Protein AF-A0AAJ6ED58-F1 (afdb_monomer_lite)

Radius of gyration: 17.69 Å; chains: 1; bounding box: 42×22×42 Å

Secondary structure (DSSP, 8-state):
-HHHHHHHHHHHHHHTT---SSPPPPHHHHHHHHHHHHTT--HHHHHHHHT--HHHHHHHHS---

Structure (mmCIF, N/CA/C/O backbone):
data_AF-A0AAJ6ED58-F1
#
_entry.id   AF-A0AAJ6ED58-F1
#
loop_
_atom_site.group_PDB
_atom_site.id
_atom_site.type_symbol
_atom_site.label_atom_id
_atom_site.label_alt_id
_atom_site.label_comp_id
_atom_site.label_asym_id
_atom_site.label_entity_id
_atom_site.label_seq_id
_atom_site.pdbx_PDB_ins_code
_atom_site.Cartn_x
_atom_site.Cartn_y
_atom_site.Cartn_z
_atom_site.occupancy
_atom_site.B_iso_or_equiv
_atom_site.auth_seq_id
_atom_site.auth_comp_id
_atom_site.auth_asym_id
_atom_site.auth_atom_id
_atom_site.pdbx_PDB_model_num
ATOM 1 N N . MET A 1 1 ? 28.255 -0.049 -28.565 1.00 67.06 1 MET A N 1
ATOM 2 C CA . MET A 1 1 ? 28.154 -1.521 -28.608 1.00 67.06 1 MET A CA 1
ATOM 3 C C . MET A 1 1 ? 27.439 -2.123 -27.394 1.00 67.06 1 MET A C 1
ATOM 5 O O . MET A 1 1 ? 26.368 -2.673 -27.571 1.00 67.06 1 MET A O 1
ATOM 9 N N .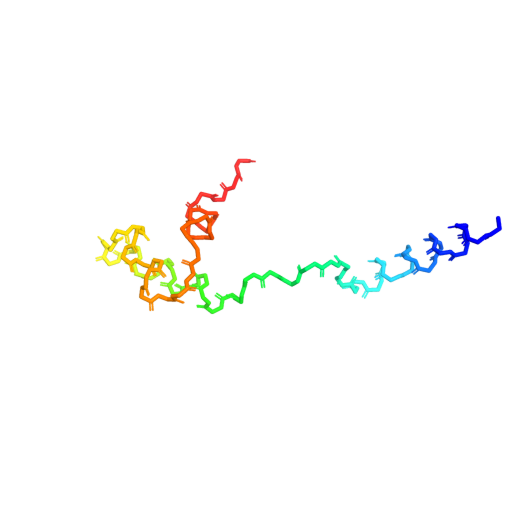 ILE A 1 2 ? 27.933 -1.997 -26.150 1.00 81.19 2 ILE A N 1
ATOM 10 C CA . ILE A 1 2 ? 27.290 -2.678 -24.993 1.00 81.19 2 ILE A CA 1
ATOM 11 C C . ILE A 1 2 ? 25.922 -2.079 -24.617 1.00 81.19 2 ILE A C 1
ATOM 13 O O . ILE A 1 2 ? 24.965 -2.814 -24.392 1.00 81.19 2 ILE A O 1
ATOM 17 N N . ARG A 1 3 ? 25.801 -0.745 -24.577 1.00 84.81 3 ARG A N 1
ATOM 18 C CA . ARG A 1 3 ? 24.535 -0.078 -24.208 1.00 84.81 3 ARG A CA 1
ATOM 19 C C . ARG A 1 3 ? 23.397 -0.371 -25.188 1.00 84.81 3 ARG A C 1
ATOM 21 O O . ARG A 1 3 ? 22.252 -0.463 -24.773 1.00 84.81 3 ARG A O 1
ATOM 28 N N . GLU A 1 4 ? 23.724 -0.534 -26.464 1.00 84.62 4 GLU A N 1
ATOM 29 C CA . GLU A 1 4 ? 22.751 -0.795 -27.530 1.00 84.62 4 GLU A CA 1
ATOM 30 C C . GLU A 1 4 ? 22.135 -2.190 -27.374 1.00 84.62 4 GLU A C 1
ATOM 32 O O . GLU A 1 4 ? 20.915 -2.323 -27.401 1.00 84.62 4 GLU A O 1
ATOM 37 N N . CYS A 1 5 ? 22.956 -3.202 -27.071 1.00 82.88 5 CYS A N 1
ATOM 38 C CA . CYS A 1 5 ? 22.475 -4.551 -26.771 1.00 82.88 5 CYS A CA 1
ATOM 39 C C . CYS A 1 5 ? 21.655 -4.608 -25.471 1.00 82.88 5 CYS A C 1
ATOM 41 O O . CYS A 1 5 ? 20.631 -5.283 -25.414 1.00 82.88 5 CYS A O 1
ATOM 43 N N . VAL A 1 6 ? 22.074 -3.878 -24.431 1.00 84.12 6 VAL A N 1
ATOM 44 C CA . VAL A 1 6 ? 21.342 -3.817 -23.153 1.00 84.12 6 VAL A CA 1
ATOM 45 C C . VAL A 1 6 ? 19.971 -3.164 -23.333 1.00 84.12 6 VAL A C 1
ATOM 47 O O . VAL A 1 6 ? 18.976 -3.686 -22.840 1.00 84.12 6 VAL A O 1
ATOM 50 N N . ASN A 1 7 ? 19.895 -2.056 -24.071 1.00 84.50 7 ASN A N 1
ATOM 51 C CA . ASN A 1 7 ? 18.632 -1.366 -24.321 1.00 84.50 7 ASN A CA 1
ATOM 52 C C . ASN A 1 7 ? 17.683 -2.200 -25.189 1.00 84.50 7 ASN A C 1
ATOM 54 O O . ASN A 1 7 ? 16.485 -2.199 -24.925 1.00 84.50 7 ASN A O 1
ATOM 58 N N . ALA A 1 8 ? 18.207 -2.939 -26.173 1.00 84.19 8 ALA A N 1
ATOM 59 C CA . ALA A 1 8 ? 17.410 -3.861 -26.980 1.00 84.19 8 ALA A CA 1
ATOM 60 C C . ALA A 1 8 ? 16.794 -4.982 -26.124 1.00 84.19 8 ALA A C 1
ATOM 62 O O . ALA A 1 8 ? 15.600 -5.250 -26.234 1.00 84.19 8 ALA A O 1
ATOM 63 N N . GLY A 1 9 ? 17.571 -5.573 -25.209 1.00 80.44 9 GLY A N 1
ATOM 64 C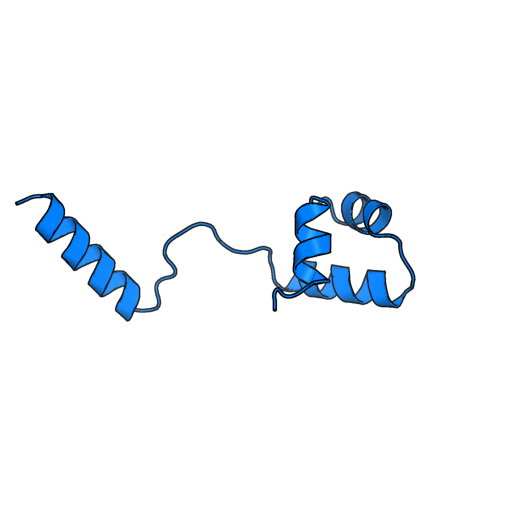 CA . GLY A 1 9 ? 17.059 -6.585 -24.278 1.00 80.44 9 GLY A CA 1
ATOM 65 C C . GLY A 1 9 ? 16.043 -6.027 -23.274 1.00 80.44 9 GLY A C 1
ATOM 66 O O . GLY A 1 9 ? 15.030 -6.664 -22.993 1.00 80.44 9 GLY A O 1
ATOM 67 N N . LEU A 1 10 ? 16.264 -4.811 -22.762 1.00 82.06 10 LEU A N 1
ATOM 68 C CA . LEU A 1 10 ? 15.303 -4.139 -21.879 1.00 82.06 10 LEU A CA 1
ATOM 69 C C . LEU A 1 10 ? 14.001 -3.775 -22.603 1.00 82.06 10 LEU A C 1
ATOM 71 O O . LEU A 1 10 ? 12.935 -3.866 -21.998 1.00 82.06 10 LEU A O 1
ATOM 75 N N . ALA A 1 11 ? 14.074 -3.388 -23.879 1.00 79.38 11 ALA A N 1
ATOM 76 C CA . ALA A 1 11 ? 12.899 -3.109 -24.697 1.00 79.38 11 ALA A CA 1
ATOM 77 C C . ALA A 1 11 ? 12.052 -4.375 -24.893 1.00 79.38 11 ALA A C 1
ATOM 79 O O . ALA A 1 11 ? 10.862 -4.348 -24.599 1.00 79.38 11 ALA A O 1
ATOM 80 N N . GLN A 1 12 ? 12.680 -5.498 -25.258 1.00 77.94 12 GLN A N 1
ATOM 81 C CA . GLN A 1 12 ? 12.002 -6.793 -25.397 1.00 77.94 12 GLN A CA 1
ATOM 82 C C . GLN A 1 12 ? 11.331 -7.245 -24.090 1.00 77.94 12 GLN A C 1
ATOM 84 O O . GLN A 1 12 ? 10.173 -7.654 -24.095 1.00 77.94 12 GLN A O 1
ATOM 89 N N . ALA A 1 13 ? 12.017 -7.104 -22.951 1.00 74.62 13 ALA A N 1
ATOM 90 C CA . ALA A 1 13 ? 11.436 -7.419 -21.645 1.00 74.62 13 ALA A CA 1
ATOM 91 C C . ALA A 1 13 ? 10.252 -6.499 -21.281 1.00 74.62 13 ALA A C 1
ATOM 93 O O . ALA A 1 13 ? 9.310 -6.932 -20.617 1.00 74.62 13 ALA A O 1
ATOM 94 N N . GLY A 1 14 ? 10.282 -5.240 -21.726 1.00 70.56 14 GLY A N 1
ATOM 95 C CA . GLY A 1 14 ? 9.160 -4.313 -21.595 1.00 70.56 14 GLY A CA 1
ATOM 96 C C . GLY A 1 14 ? 7.929 -4.746 -22.401 1.00 70.56 14 GLY A C 1
ATOM 97 O O . GLY A 1 14 ? 6.813 -4.651 -21.892 1.00 70.56 14 GLY A O 1
ATOM 98 N N . GLU A 1 15 ? 8.122 -5.260 -23.618 1.00 71.12 15 GLU A N 1
ATOM 99 C CA . GLU A 1 15 ? 7.038 -5.751 -24.486 1.00 71.12 15 GLU A CA 1
ATOM 100 C C . GLU A 1 15 ? 6.417 -7.060 -23.976 1.00 71.12 15 GLU A C 1
ATOM 102 O O . GLU A 1 15 ? 5.201 -7.245 -24.039 1.00 71.12 15 GLU A O 1
ATOM 107 N N . GLU A 1 16 ? 7.220 -7.926 -23.355 1.00 74.25 16 GLU A N 1
ATOM 108 C CA . GLU A 1 16 ? 6.769 -9.177 -22.728 1.00 74.25 16 GLU A CA 1
ATOM 109 C C . GLU A 1 16 ? 5.932 -8.954 -21.444 1.00 74.25 16 GLU A C 1
ATOM 111 O O . GLU A 1 16 ? 5.592 -9.896 -20.735 1.00 74.25 16 GLU A O 1
ATOM 116 N N . ASN A 1 17 ? 5.572 -7.704 -21.115 1.00 62.25 17 ASN A N 1
ATOM 117 C CA . ASN A 1 17 ? 4.910 -7.314 -19.861 1.00 62.25 17 ASN A CA 1
ATOM 118 C C . ASN A 1 17 ? 5.700 -7.718 -18.601 1.00 62.25 17 ASN A C 1
ATOM 120 O O . ASN A 1 17 ? 5.166 -7.699 -17.484 1.00 62.25 17 ASN A O 1
ATOM 124 N N . THR A 1 18 ? 6.989 -8.035 -18.746 1.00 66.25 18 THR A N 1
ATOM 125 C CA . THR A 1 18 ? 7.856 -8.304 -17.608 1.00 66.25 18 THR A CA 1
ATOM 126 C C . THR A 1 18 ? 8.087 -6.988 -16.884 1.00 66.25 18 THR A C 1
ATOM 128 O O . THR A 1 18 ? 8.709 -6.052 -17.385 1.00 66.25 18 THR A O 1
ATOM 131 N N . ARG A 1 19 ? 7.532 -6.883 -15.675 1.00 66.38 19 ARG A N 1
ATOM 132 C CA . ARG A 1 19 ? 7.615 -5.655 -14.889 1.00 66.38 19 ARG A CA 1
ATOM 133 C C . ARG A 1 19 ? 9.058 -5.403 -14.463 1.00 66.38 19 ARG A C 1
ATOM 135 O O . ARG A 1 19 ? 9.571 -6.043 -13.549 1.00 66.38 19 ARG A O 1
ATOM 142 N N . LEU A 1 20 ? 9.671 -4.401 -15.075 1.00 68.06 20 LEU A N 1
ATOM 14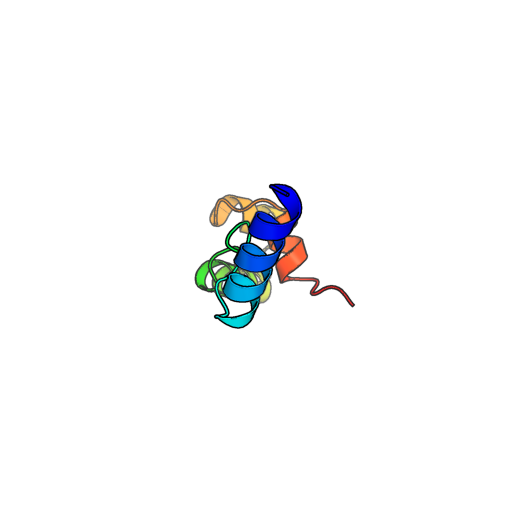3 C CA . LEU A 1 20 ? 10.996 -3.922 -14.710 1.00 68.06 20 LEU A CA 1
ATOM 144 C C . LEU A 1 20 ? 10.891 -2.988 -13.488 1.00 68.06 20 LEU A C 1
ATOM 146 O O . LEU A 1 20 ? 10.092 -2.050 -13.465 1.00 68.06 20 LEU A O 1
ATOM 150 N N . GLY A 1 21 ? 11.683 -3.253 -12.444 1.00 76.50 21 GLY A N 1
ATOM 151 C CA . GLY A 1 21 ? 11.789 -2.407 -11.247 1.00 76.50 21 GLY A CA 1
ATOM 152 C C . GLY A 1 21 ? 11.224 -3.013 -9.957 1.00 76.50 21 GLY A C 1
ATOM 153 O O . GLY A 1 21 ? 10.948 -4.207 -9.858 1.00 76.50 21 GLY A O 1
ATOM 154 N N . ARG A 1 22 ? 11.088 -2.182 -8.912 1.00 73.69 22 ARG A N 1
ATOM 155 C CA . ARG A 1 22 ? 10.680 -2.645 -7.575 1.00 73.69 22 ARG A CA 1
ATOM 156 C C . ARG A 1 22 ? 9.212 -3.106 -7.579 1.00 73.69 22 ARG A C 1
ATOM 158 O O . ARG A 1 22 ? 8.346 -2.340 -8.019 1.00 73.69 22 ARG A O 1
ATOM 165 N N . PRO A 1 23 ? 8.900 -4.298 -7.037 1.00 72.75 23 PRO A N 1
ATOM 166 C CA . PRO A 1 23 ? 7.523 -4.757 -6.926 1.00 72.75 23 PRO A CA 1
ATOM 167 C C . PRO A 1 23 ? 6.699 -3.795 -6.055 1.00 72.75 23 PRO A C 1
ATOM 169 O O . PRO A 1 23 ? 7.214 -3.245 -5.072 1.00 72.75 23 PRO A O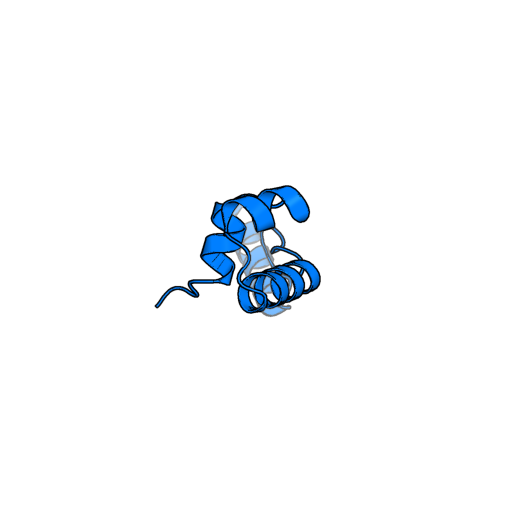 1
ATOM 172 N N . PRO A 1 24 ? 5.424 -3.564 -6.413 1.00 72.44 24 PRO A N 1
ATOM 173 C CA . PRO A 1 24 ? 4.551 -2.696 -5.650 1.00 72.44 24 PRO A CA 1
ATOM 174 C C . PRO A 1 24 ? 4.210 -3.360 -4.316 1.00 72.44 24 PRO A C 1
ATOM 176 O O . PRO A 1 24 ? 4.449 -4.548 -4.083 1.00 72.44 24 PRO A O 1
ATOM 179 N N . VAL A 1 25 ? 3.590 -2.580 -3.441 1.00 73.94 25 VAL A N 1
ATOM 180 C CA . VAL A 1 25 ? 2.986 -3.112 -2.223 1.00 73.94 25 VAL A CA 1
ATOM 181 C C . VAL A 1 25 ? 1.924 -4.139 -2.622 1.00 73.94 25 VAL A C 1
ATOM 183 O O . VAL A 1 25 ? 1.186 -3.940 -3.585 1.00 73.94 25 VAL A O 1
ATOM 186 N N . LYS A 1 26 ? 1.871 -5.270 -1.907 1.00 80.06 26 LYS A N 1
ATOM 187 C CA . LYS A 1 26 ? 0.929 -6.351 -2.223 1.00 80.06 26 LYS A CA 1
ATOM 188 C C . LYS A 1 26 ? -0.512 -5.808 -2.209 1.00 80.06 26 LYS A C 1
ATOM 190 O O . LYS A 1 26 ? -0.881 -5.157 -1.227 1.00 80.06 26 LYS A O 1
ATOM 195 N N . PRO A 1 27 ? -1.359 -6.147 -3.196 1.00 78.19 27 PRO A N 1
ATOM 196 C CA . PRO A 1 27 ? -2.729 -5.627 -3.295 1.00 78.19 27 PRO A CA 1
ATOM 197 C C . PRO A 1 27 ? -3.590 -5.978 -2.070 1.00 78.19 27 PRO A C 1
ATOM 199 O O . PRO A 1 27 ? -4.471 -5.222 -1.670 1.00 78.19 27 PRO A O 1
ATOM 202 N N . GLN A 1 28 ? -3.277 -7.090 -1.398 1.00 82.75 28 GLN A N 1
ATOM 203 C CA . GLN A 1 28 ? -3.901 -7.477 -0.129 1.00 82.75 28 GLN A CA 1
ATOM 204 C C . GLN A 1 28 ? -3.689 -6.433 0.979 1.00 82.75 28 GLN A C 1
ATOM 206 O O . GLN A 1 28 ? -4.587 -6.180 1.781 1.00 82.75 28 GLN A O 1
ATOM 211 N N . ILE A 1 29 ? -2.508 -5.814 1.038 1.00 82.88 29 ILE A N 1
ATOM 212 C CA . ILE A 1 29 ? -2.193 -4.785 2.032 1.00 82.88 29 ILE A CA 1
ATOM 213 C C . ILE A 1 29 ? -2.937 -3.493 1.699 1.00 82.88 29 ILE A C 1
ATOM 215 O O . ILE A 1 29 ? -3.492 -2.870 2.600 1.00 82.88 29 ILE A O 1
ATOM 219 N N . GLU A 1 30 ? -3.037 -3.129 0.421 1.00 84.31 30 GLU A N 1
ATOM 220 C CA . GLU A 1 30 ? -3.811 -1.963 -0.018 1.00 84.31 30 GLU A CA 1
ATOM 221 C C . GLU A 1 30 ? -5.303 -2.107 0.317 1.00 84.31 30 GLU A C 1
ATOM 223 O O . GLU A 1 30 ? -5.913 -1.181 0.857 1.00 84.31 30 GLU A O 1
ATOM 228 N N . ALA A 1 31 ? -5.877 -3.293 0.090 1.00 85.00 31 ALA A N 1
ATOM 229 C CA . ALA A 1 31 ? -7.255 -3.600 0.466 1.00 85.00 31 ALA A CA 1
ATOM 230 C C . ALA A 1 31 ? -7.473 -3.482 1.984 1.00 85.00 31 ALA A C 1
ATOM 232 O O . ALA A 1 31 ? -8.442 -2.863 2.431 1.00 85.00 31 ALA A O 1
ATOM 233 N N . ARG A 1 32 ? -6.537 -4.000 2.795 1.00 85.88 32 ARG A N 1
ATOM 234 C CA . ARG A 1 32 ? -6.585 -3.854 4.260 1.00 85.88 32 ARG A CA 1
ATOM 235 C C . ARG A 1 32 ? -6.466 -2.393 4.693 1.00 85.88 32 ARG A C 1
ATOM 237 O O . ARG A 1 32 ? -7.195 -1.985 5.592 1.00 85.88 32 ARG A O 1
ATOM 244 N N . ILE A 1 33 ? -5.616 -1.590 4.048 1.00 85.75 33 ILE A N 1
ATOM 245 C CA . ILE A 1 33 ? -5.495 -0.149 4.322 1.00 85.75 33 ILE A CA 1
ATOM 246 C C . ILE A 1 33 ? -6.836 0.561 4.088 1.00 85.75 33 ILE A C 1
ATOM 248 O O . ILE A 1 33 ? -7.292 1.293 4.969 1.00 85.75 33 ILE A O 1
ATOM 252 N N . ARG A 1 34 ? -7.501 0.317 2.948 1.00 85.50 34 ARG A N 1
ATOM 253 C CA . ARG A 1 34 ? -8.812 0.919 2.640 1.00 85.50 34 ARG A CA 1
ATOM 254 C C . ARG A 1 34 ? -9.890 0.475 3.628 1.00 85.50 34 ARG A C 1
ATOM 256 O O . ARG A 1 34 ? -10.630 1.317 4.129 1.00 85.50 34 ARG A O 1
ATOM 263 N N . ALA A 1 35 ? -9.931 -0.811 3.979 1.00 88.12 35 ALA A N 1
ATOM 264 C CA . ALA A 1 35 ? -10.887 -1.341 4.950 1.00 88.12 35 ALA A CA 1
ATOM 265 C C . ALA A 1 35 ? -10.699 -0.742 6.355 1.00 88.12 35 ALA A C 1
ATOM 267 O O . ALA A 1 35 ? -11.671 -0.378 7.013 1.00 88.12 35 ALA A O 1
ATOM 268 N N . LEU A 1 36 ? -9.455 -0.600 6.827 1.00 86.88 36 LEU A N 1
ATOM 269 C CA . LEU A 1 36 ? -9.176 0.023 8.126 1.00 86.88 36 LEU A CA 1
ATOM 270 C C . LEU A 1 36 ? -9.470 1.526 8.107 1.00 86.88 36 LEU A C 1
ATOM 272 O O . LEU A 1 36 ? -9.941 2.065 9.108 1.00 86.88 36 LEU A O 1
ATOM 276 N N . ARG A 1 37 ? -9.249 2.201 6.974 1.00 85.88 37 ARG A N 1
ATOM 277 C CA . ARG A 1 37 ? -9.619 3.609 6.824 1.00 85.88 37 ARG A CA 1
ATOM 278 C C . ARG A 1 37 ? -11.134 3.807 6.835 1.00 85.88 37 ARG A C 1
ATOM 280 O O . ARG A 1 37 ? -11.594 4.723 7.508 1.00 85.88 37 ARG A O 1
ATOM 287 N N . ALA A 1 38 ? -11.890 2.936 6.165 1.00 86.19 38 ALA A N 1
ATOM 288 C CA . ALA A 1 38 ? -13.355 2.953 6.179 1.00 86.19 38 ALA A CA 1
ATOM 289 C C . ALA A 1 38 ? -13.928 2.764 7.595 1.00 86.19 38 ALA A C 1
ATOM 291 O O . ALA A 1 38 ? -14.944 3.354 7.937 1.00 86.19 38 ALA A O 1
ATOM 292 N N . LYS A 1 39 ? -13.224 2.023 8.460 1.00 87.75 39 LYS A N 1
ATOM 293 C CA . LYS A 1 39 ? -13.548 1.879 9.891 1.00 87.75 39 LYS A CA 1
ATOM 294 C C . LYS A 1 39 ? -13.208 3.116 10.745 1.00 87.75 39 LYS A C 1
ATOM 296 O O . LYS A 1 39 ? -13.280 3.041 11.966 1.00 87.75 39 LYS A O 1
ATOM 301 N N . GLY A 1 40 ? -12.778 4.228 10.143 1.00 87.00 40 GLY A N 1
ATOM 302 C CA . GLY A 1 40 ? -12.429 5.465 10.854 1.00 87.00 40 GLY A CA 1
ATOM 303 C C . GLY A 1 40 ? -11.033 5.465 11.484 1.00 87.00 40 GLY A C 1
ATOM 304 O O . GLY A 1 40 ? -10.697 6.356 12.263 1.00 87.00 40 GLY A O 1
ATOM 305 N N . MET A 1 41 ? -10.182 4.487 11.162 1.00 85.50 41 MET A N 1
ATOM 306 C CA . MET A 1 41 ? -8.854 4.392 11.761 1.00 85.50 41 MET A CA 1
ATOM 307 C C . MET A 1 41 ? -7.901 5.469 11.195 1.00 85.50 41 MET A C 1
ATOM 309 O O . MET A 1 41 ? -7.882 5.773 9.996 1.00 85.50 41 MET A O 1
ATOM 313 N N . GLY A 1 42 ? -7.104 6.081 12.075 1.00 85.69 42 GLY A N 1
ATOM 314 C CA . GLY A 1 42 ? -6.119 7.103 11.705 1.00 85.69 42 GLY A CA 1
ATOM 315 C C . GLY A 1 42 ? -4.927 6.529 10.929 1.00 85.69 42 GLY A C 1
ATOM 316 O O . GLY A 1 42 ? -4.507 5.400 11.172 1.00 85.69 42 GLY A O 1
ATOM 317 N N . ILE A 1 43 ? -4.338 7.328 10.033 1.00 85.06 43 ILE A N 1
ATOM 318 C CA . ILE A 1 43 ? -3.237 6.924 9.131 1.00 85.06 43 ILE A CA 1
ATOM 319 C C . ILE A 1 43 ? -2.047 6.324 9.898 1.00 85.06 43 ILE A C 1
ATOM 321 O O . ILE A 1 43 ? -1.528 5.275 9.522 1.00 85.06 43 ILE A O 1
ATOM 325 N N . LEU A 1 44 ? -1.647 6.957 11.006 1.00 85.50 44 LEU A N 1
ATOM 326 C CA . LEU A 1 44 ? -0.542 6.492 11.853 1.00 85.50 44 LEU A CA 1
ATOM 327 C C . LEU A 1 44 ? -0.836 5.131 12.496 1.00 85.50 44 LEU A C 1
ATOM 329 O O . LEU A 1 44 ? 0.052 4.284 12.588 1.00 85.50 44 LEU A O 1
ATOM 333 N N . LYS A 1 45 ? -2.088 4.907 12.914 1.00 88.00 45 LYS A N 1
ATOM 334 C CA . LYS A 1 45 ? -2.519 3.648 13.531 1.00 88.00 45 LYS A CA 1
ATOM 335 C C . LYS A 1 45 ? -2.533 2.525 12.495 1.00 88.00 45 LYS A C 1
ATOM 337 O O . LYS A 1 45 ? -1.978 1.469 12.761 1.00 88.00 45 LYS A O 1
ATOM 342 N N . ILE A 1 46 ? -3.040 2.792 11.290 1.00 86.81 46 ILE A N 1
ATOM 343 C CA . ILE A 1 46 ? -3.022 1.844 10.163 1.00 86.81 46 ILE A CA 1
ATOM 344 C C . ILE A 1 46 ? -1.586 1.429 9.813 1.00 86.81 46 ILE A C 1
ATOM 346 O O . ILE A 1 46 ? -1.317 0.237 9.673 1.00 86.81 46 ILE A O 1
ATOM 350 N N . GLY A 1 47 ? -0.664 2.394 9.717 1.00 85.75 47 GLY A N 1
ATOM 351 C CA . GLY A 1 47 ? 0.745 2.123 9.422 1.00 85.75 47 GLY A CA 1
ATOM 352 C C . GLY A 1 47 ? 1.399 1.215 10.465 1.00 85.75 47 GLY A C 1
ATOM 353 O O . GLY A 1 47 ? 1.999 0.204 10.107 1.00 85.75 47 GLY A O 1
ATOM 354 N N . LYS A 1 48 ? 1.201 1.508 11.759 1.00 86.94 48 LYS A N 1
ATOM 355 C CA . LYS A 1 48 ? 1.705 0.662 12.854 1.00 86.94 48 LYS A CA 1
ATOM 356 C C . LYS A 1 48 ? 1.076 -0.733 12.860 1.00 86.94 48 LYS A C 1
ATOM 358 O O . LYS A 1 48 ? 1.788 -1.711 13.036 1.00 86.94 48 LYS A O 1
ATOM 363 N N . THR A 1 49 ? -0.236 -0.841 12.648 1.00 85.38 49 THR A N 1
ATOM 364 C CA . THR A 1 49 ? -0.957 -2.125 12.683 1.00 85.38 49 THR A CA 1
ATOM 365 C C . THR A 1 49 ? -0.566 -3.056 11.537 1.00 85.38 49 THR A C 1
ATOM 367 O O . THR A 1 49 ? -0.527 -4.268 11.723 1.00 85.38 49 THR A O 1
ATOM 370 N N . LEU A 1 50 ? -0.296 -2.513 10.350 1.00 84.25 50 LEU A N 1
ATOM 371 C CA . LEU A 1 50 ? 0.048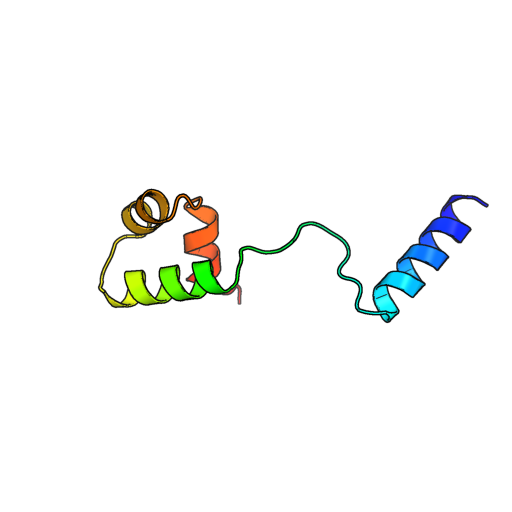 -3.304 9.166 1.00 84.25 50 LEU A CA 1
ATOM 372 C C . LEU A 1 50 ? 1.561 -3.368 8.892 1.00 84.25 50 LEU A C 1
ATOM 374 O O . LEU A 1 50 ? 1.963 -4.023 7.933 1.00 84.25 50 LEU A O 1
ATOM 378 N N . GLY A 1 51 ? 2.392 -2.690 9.691 1.00 84.94 51 GLY A N 1
ATOM 379 C CA . GLY A 1 51 ? 3.843 -2.621 9.484 1.00 84.94 51 GLY A CA 1
ATOM 380 C C . GLY A 1 51 ? 4.249 -1.892 8.198 1.00 84.94 51 GLY A C 1
ATOM 381 O O . GLY A 1 51 ? 5.325 -2.135 7.659 1.00 84.94 51 GLY A O 1
ATOM 382 N N . VAL A 1 52 ? 3.383 -1.019 7.675 1.00 84.62 52 VAL A N 1
ATOM 383 C CA . VAL A 1 52 ? 3.621 -0.252 6.442 1.00 84.62 52 VAL A CA 1
ATOM 384 C C . VAL A 1 52 ? 3.968 1.189 6.773 1.00 84.62 52 VAL A C 1
ATOM 386 O O . VAL A 1 52 ? 3.375 1.808 7.658 1.00 84.62 52 VAL A O 1
ATOM 389 N N . GLY A 1 53 ? 4.906 1.749 6.008 1.00 84.25 53 GLY A N 1
ATOM 390 C CA . GLY A 1 53 ? 5.256 3.160 6.110 1.00 84.25 53 GLY A CA 1
ATOM 391 C C . GLY A 1 53 ? 4.036 4.060 5.898 1.00 84.25 53 GLY A C 1
ATOM 392 O O . GLY A 1 53 ? 3.164 3.781 5.070 1.00 84.25 53 GLY A O 1
ATOM 393 N N . THR A 1 54 ? 3.987 5.180 6.614 1.00 85.06 54 THR A N 1
ATOM 394 C CA . THR A 1 54 ? 2.913 6.181 6.493 1.00 85.06 54 THR A CA 1
ATOM 395 C C . THR A 1 54 ? 2.777 6.713 5.066 1.00 85.06 54 THR A C 1
ATOM 397 O O . THR A 1 54 ? 1.661 6.944 4.606 1.00 85.06 54 THR A O 1
ATOM 400 N N . SER A 1 55 ? 3.890 6.810 4.333 1.00 82.88 55 SER A N 1
ATOM 401 C CA . SER A 1 55 ? 3.935 7.166 2.910 1.00 82.88 55 SER A CA 1
ATOM 402 C C . SER A 1 55 ? 3.176 6.179 2.019 1.00 82.88 55 SER A C 1
ATOM 404 O O . SER A 1 55 ? 2.524 6.586 1.061 1.00 82.88 55 SER A O 1
ATOM 406 N N . THR A 1 56 ? 3.200 4.886 2.354 1.00 85.31 56 THR A N 1
ATOM 407 C CA . THR A 1 56 ? 2.444 3.851 1.635 1.00 85.31 56 THR A CA 1
ATOM 408 C C . THR A 1 56 ? 0.951 4.006 1.887 1.00 85.31 56 THR A C 1
ATOM 410 O O . THR A 1 56 ? 0.162 3.995 0.948 1.00 85.31 56 THR A O 1
ATOM 413 N N . VAL A 1 57 ? 0.558 4.226 3.144 1.00 84.88 57 VAL A N 1
ATOM 414 C CA . VAL A 1 57 ? -0.848 4.452 3.505 1.00 84.88 57 VAL A CA 1
ATOM 415 C C . VAL A 1 57 ? -1.388 5.707 2.816 1.00 84.88 57 VAL A C 1
ATOM 417 O O . VAL A 1 57 ? -2.470 5.672 2.242 1.00 84.88 57 VAL A O 1
ATOM 420 N N . GLN A 1 58 ? -0.625 6.801 2.812 1.00 86.62 58 GLN A N 1
ATOM 421 C CA . GLN A 1 58 ? -1.013 8.036 2.128 1.00 86.62 58 GLN A CA 1
ATOM 422 C C . GLN A 1 58 ? -1.134 7.851 0.613 1.00 86.62 58 GLN A C 1
ATOM 424 O O . GLN A 1 58 ? -2.121 8.307 0.047 1.00 86.62 58 GLN A O 1
ATOM 429 N N . ARG A 1 59 ? -0.196 7.142 -0.029 1.00 84.81 59 ARG A N 1
ATOM 430 C CA . ARG A 1 59 ? -0.245 6.847 -1.471 1.00 84.81 59 ARG A CA 1
ATOM 431 C C . ARG A 1 59 ? -1.472 6.019 -1.860 1.00 84.81 59 ARG A C 1
ATOM 433 O O . ARG A 1 59 ? -2.065 6.263 -2.900 1.00 84.81 59 ARG A O 1
ATOM 440 N N . VAL A 1 60 ? -1.873 5.063 -1.022 1.00 83.31 60 VAL A N 1
ATOM 441 C CA . VAL A 1 60 ? -3.072 4.239 -1.265 1.00 83.31 60 VAL A CA 1
ATOM 442 C C . VAL A 1 60 ? -4.367 5.043 -1.081 1.00 83.31 60 VAL A C 1
ATOM 444 O O . VAL A 1 60 ? -5.369 4.735 -1.723 1.00 83.31 60 VAL A O 1
ATOM 447 N N . LEU A 1 61 ? -4.364 6.053 -0.202 1.00 81.75 61 LEU A N 1
ATOM 448 C CA . LEU A 1 61 ? -5.537 6.886 0.101 1.00 81.75 61 LEU A CA 1
ATOM 449 C C . LEU A 1 61 ? -5.679 8.116 -0.801 1.00 81.75 61 LEU A C 1
ATOM 451 O O . LEU A 1 61 ? -6.795 8.572 -1.026 1.00 81.75 61 LEU A O 1
ATOM 455 N N . LYS A 1 62 ? -4.567 8.658 -1.295 1.00 80.44 62 LYS A N 1
ATOM 456 C CA . LYS A 1 62 ? -4.519 9.691 -2.326 1.00 80.44 62 LYS A CA 1
ATOM 457 C C . LYS A 1 62 ? -3.925 9.060 -3.583 1.00 80.44 62 LYS A C 1
ATOM 459 O O . LYS A 1 62 ? -2.709 9.167 -3.769 1.00 80.44 62 LYS A O 1
ATOM 464 N N . PRO A 1 63 ? -4.733 8.384 -4.423 1.00 61.91 63 PRO A N 1
ATOM 465 C CA . PRO A 1 63 ? -4.295 8.147 -5.789 1.00 61.91 63 PRO A CA 1
ATOM 466 C C . PRO A 1 63 ? -3.967 9.524 -6.376 1.00 61.91 63 PRO A C 1
ATOM 468 O O . PRO A 1 63 ? -4.768 10.450 -6.248 1.00 61.91 63 PRO A O 1
ATOM 471 N N . GLY A 1 64 ? -2.736 9.699 -6.860 1.00 60.31 64 GLY A N 1
ATOM 472 C CA . GLY A 1 64 ? -2.323 10.954 -7.483 1.00 60.31 64 GLY A CA 1
ATOM 473 C C . GLY A 1 64 ? -3.309 11.330 -8.588 1.00 60.31 64 GLY A C 1
ATOM 474 O O . GLY A 1 64 ? -3.792 10.438 -9.284 1.00 60.31 64 GLY A O 1
ATOM 475 N N . ALA A 1 65 ? -3.634 12.623 -8.653 1.00 41.66 65 ALA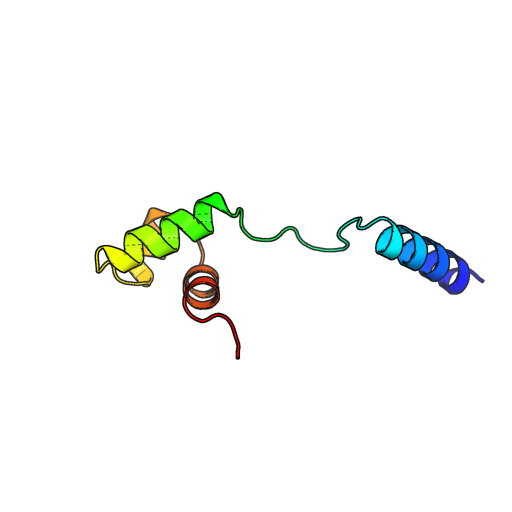 A N 1
ATOM 476 C CA . ALA A 1 65 ? -4.339 13.239 -9.771 1.00 41.66 65 ALA A CA 1
ATOM 477 C C . ALA A 1 65 ? -3.642 12.944 -11.106 1.00 41.66 65 ALA A C 1
ATOM 479 O O . ALA A 1 65 ? -2.396 12.790 -11.086 1.00 41.66 65 ALA A O 1
#

Foldseek 3Di:
DVVVVVVVVVVVCVVVVNDPDDDDDDVVLLVQLVVCVVVVDDLVRSCVVSVHDSVNSVCSVCVDD

Sequence (65 aa):
MIRECVNAGLAQAGEENTRLGRPPVKPQIEARIRALRAKGMGILKIGKTLGVGTSTVQRVLKPGA

pLDDT: mean 80.0, std 8.57, range [41.66, 88.12]